Protein AF-A0A5J4PCU9-F1 (afdb_monomer_lite)

pLDDT: mean 91.85, std 7.76, range [56.06, 96.62]

Secondary structure (DSSP, 8-state):
--TTS-B--HHHHGGGGG--TTS--B---HHHHHHHHHH--

InterPro domains:
  IPR036291 NAD(P)-binding domain superfamily [SSF51735] (2-39)

Radius of gyration: 10.65 Å; chains: 1; bounding box: 23×15×28 Å

Sequence (41 aa):
MDADVPLVVPEVNAADAKNRPRGVIANPNCTTIQMVVAVRI

Organism: NCBI:txid433724

Foldseek 3Di:
DDPLAEADDCVPCVVCCVRRPPNHHHYDDPVVSVVVVVPPD

Structure (mmCIF, N/CA/C/O backbone):
data_AF-A0A5J4PCU9-F1
#
_entry.id   AF-A0A5J4PCU9-F1
#
loop_
_atom_site.group_PDB
_atom_site.id
_atom_site.type_symbol
_atom_site.label_atom_id
_atom_site.label_alt_id
_atom_site.label_comp_id
_atom_site.label_asym_id
_atom_site.label_entity_id
_atom_site.label_seq_id
_atom_site.pdbx_PDB_ins_code
_atom_site.Cartn_x
_atom_site.Cartn_y
_atom_site.Cartn_z
_atom_site.occupancy
_atom_site.B_iso_or_equiv
_atom_site.auth_seq_id
_atom_site.auth_comp_id
_atom_site.auth_asym_id
_atom_site.auth_atom_id
_atom_site.pdbx_PDB_model_num
ATOM 1 N N . MET A 1 1 ? 2.305 -8.508 11.123 1.00 69.31 1 MET A N 1
ATOM 2 C CA . MET A 1 1 ? 1.574 -7.469 10.370 1.00 69.31 1 MET A CA 1
ATOM 3 C C . MET A 1 1 ? 0.358 -7.116 11.189 1.00 69.31 1 MET A C 1
ATOM 5 O O . MET A 1 1 ? -0.291 -8.030 11.680 1.00 69.31 1 MET A O 1
ATOM 9 N N . ASP A 1 2 ? 0.139 -5.827 11.408 1.00 87.25 2 ASP A N 1
ATOM 10 C CA . ASP A 1 2 ? -0.979 -5.327 12.206 1.00 87.25 2 ASP A CA 1
ATOM 11 C C . ASP A 1 2 ? -2.182 -5.154 11.270 1.00 87.25 2 ASP A C 1
ATOM 13 O O . ASP A 1 2 ? -2.060 -4.464 10.259 1.00 87.25 2 ASP A O 1
ATOM 17 N N . ALA A 1 3 ? -3.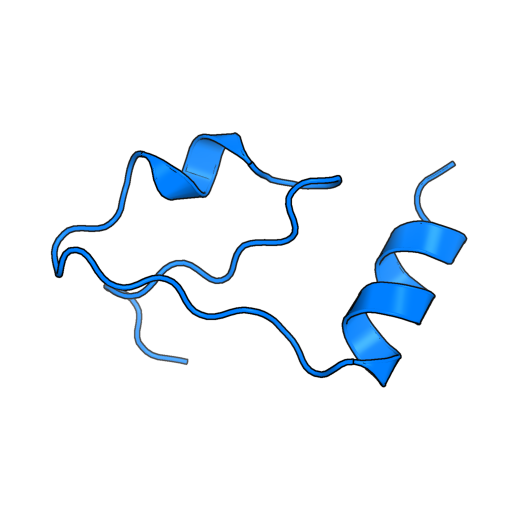302 -5.831 11.539 1.00 87.81 3 ALA A N 1
ATOM 18 C CA . ALA A 1 3 ? -4.410 -5.934 10.578 1.00 87.81 3 ALA A CA 1
ATOM 19 C C . ALA A 1 3 ? -5.084 -4.579 10.285 1.00 87.81 3 ALA A C 1
ATOM 21 O O . ALA A 1 3 ? -5.592 -4.366 9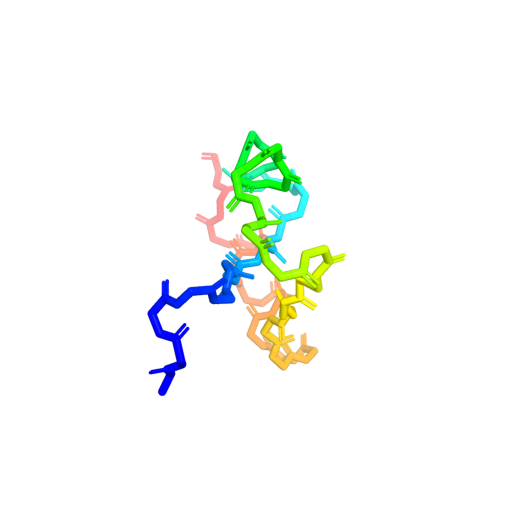.187 1.00 87.81 3 ALA A O 1
ATOM 22 N N . ASP A 1 4 ? -5.019 -3.650 11.242 1.00 93.12 4 ASP A N 1
ATOM 23 C CA . ASP A 1 4 ? -5.605 -2.307 11.143 1.00 93.12 4 ASP A CA 1
ATOM 24 C C . ASP A 1 4 ? -4.666 -1.271 10.497 1.00 93.12 4 ASP A C 1
ATOM 26 O O . ASP A 1 4 ? -5.014 -0.089 10.390 1.00 93.12 4 ASP A O 1
ATOM 30 N N . VAL A 1 5 ? -3.453 -1.679 10.108 1.00 96.62 5 VAL A N 1
ATOM 31 C CA . VAL A 1 5 ? -2.465 -0.820 9.445 1.00 96.62 5 VAL A CA 1
ATOM 32 C C . VAL A 1 5 ? -2.203 -1.375 8.045 1.00 96.62 5 VAL A C 1
ATOM 34 O O . VAL A 1 5 ? -1.451 -2.342 7.900 1.00 96.62 5 VAL A O 1
ATOM 37 N N . PRO A 1 6 ? -2.794 -0.779 6.994 1.00 96.25 6 PRO A N 1
ATOM 38 C CA . PRO A 1 6 ? -2.613 -1.278 5.641 1.00 96.25 6 PRO A CA 1
ATOM 39 C C . PRO A 1 6 ? -1.156 -1.119 5.201 1.00 96.25 6 PRO A C 1
ATOM 41 O O . PRO A 1 6 ? -0.517 -0.093 5.458 1.00 96.25 6 PRO A O 1
ATOM 44 N N . LEU A 1 7 ? -0.645 -2.135 4.505 1.00 95.38 7 LEU A N 1
ATOM 45 C CA . LEU A 1 7 ? 0.644 -2.075 3.829 1.00 95.38 7 LEU A CA 1
ATOM 46 C C . LEU A 1 7 ? 0.434 -1.566 2.398 1.00 95.38 7 LEU A C 1
ATOM 48 O O . LEU A 1 7 ? -0.211 -2.238 1.596 1.00 95.38 7 LEU A O 1
ATOM 52 N N . VAL A 1 8 ? 0.976 -0.395 2.073 1.00 95.62 8 VAL A N 1
ATOM 53 C CA . VAL A 1 8 ? 0.733 0.283 0.794 1.00 95.62 8 VAL A CA 1
ATOM 54 C C . VAL A 1 8 ? 2.028 0.438 0.003 1.00 95.62 8 VAL A C 1
ATOM 56 O O . VAL A 1 8 ? 3.043 0.915 0.513 1.00 95.62 8 VAL A O 1
ATOM 59 N N . VAL A 1 9 ? 1.953 0.082 -1.276 1.00 95.75 9 VAL A N 1
ATOM 60 C CA . VAL A 1 9 ? 2.886 0.471 -2.335 1.00 95.75 9 VAL A CA 1
ATOM 61 C C . VAL A 1 9 ? 2.064 1.256 -3.365 1.00 95.75 9 VAL A C 1
ATOM 63 O O . VAL A 1 9 ? 1.144 0.677 -3.951 1.00 95.75 9 VAL A O 1
ATOM 66 N N . PRO A 1 10 ? 2.313 2.564 -3.569 1.00 93.88 10 PRO A N 1
ATOM 67 C CA . PRO A 1 10 ? 1.469 3.416 -4.413 1.00 93.88 10 PRO A CA 1
ATOM 68 C C . PRO A 1 10 ? 1.233 2.870 -5.827 1.00 93.88 10 PRO A C 1
ATOM 70 O O . PRO A 1 10 ? 0.123 2.940 -6.347 1.00 93.88 10 PRO A O 1
ATOM 73 N N . GLU A 1 11 ? 2.251 2.253 -6.414 1.00 93.06 11 GLU A N 1
ATOM 74 C CA . GLU A 1 11 ? 2.240 1.662 -7.753 1.00 93.06 11 GLU A CA 1
ATOM 75 C C . GLU A 1 11 ? 1.386 0.384 -7.842 1.00 93.06 11 GLU A C 1
ATOM 77 O O . GLU A 1 11 ? 1.130 -0.120 -8.932 1.00 93.06 11 GLU A O 1
ATOM 82 N N . VAL A 1 12 ? 0.947 -0.162 -6.704 1.00 92.81 12 VAL A N 1
ATOM 83 C CA . VAL A 1 12 ? 0.314 -1.484 -6.605 1.00 92.81 12 VAL A CA 1
ATOM 84 C C . VAL A 1 12 ? -1.089 -1.410 -6.018 1.00 92.81 12 VAL A C 1
ATOM 86 O O . VAL A 1 12 ? -2.017 -2.005 -6.562 1.00 92.81 12 VAL A O 1
ATOM 89 N N . ASN A 1 13 ? -1.243 -0.728 -4.884 1.00 94.19 13 ASN A N 1
ATOM 90 C CA . AS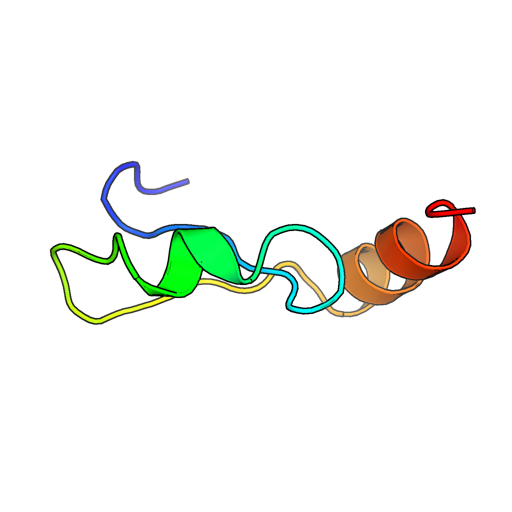N A 1 13 ? -2.467 -0.736 -4.088 1.00 94.19 13 ASN A CA 1
ATOM 91 C C . ASN A 1 13 ? -2.726 0.613 -3.399 1.00 94.19 13 ASN A C 1
ATOM 93 O O . ASN A 1 13 ? -3.169 0.664 -2.254 1.00 94.19 13 ASN A O 1
ATOM 97 N N . ALA A 1 14 ? -2.504 1.730 -4.101 1.00 95.50 14 ALA A N 1
ATOM 98 C CA . ALA A 1 14 ? -2.764 3.077 -3.574 1.00 95.50 14 ALA A CA 1
ATOM 99 C C . ALA A 1 14 ? -4.176 3.271 -2.983 1.00 95.50 14 ALA A C 1
ATOM 101 O O . ALA A 1 14 ? -4.362 4.107 -2.100 1.00 95.50 14 ALA A O 1
ATOM 102 N N . ALA A 1 15 ? -5.177 2.515 -3.445 1.00 96.62 15 ALA A N 1
ATOM 103 C CA . ALA A 1 15 ? -6.537 2.584 -2.913 1.00 96.62 15 ALA A CA 1
ATOM 104 C C . ALA A 1 15 ? -6.613 2.225 -1.417 1.00 96.62 15 ALA A C 1
ATOM 106 O O . ALA A 1 15 ? -7.405 2.829 -0.690 1.00 96.62 15 ALA A O 1
ATOM 107 N N . ASP A 1 16 ? -5.746 1.331 -0.940 1.00 95.50 16 ASP A N 1
ATOM 108 C CA . ASP A 1 16 ? -5.732 0.859 0.448 1.00 95.50 16 ASP A CA 1
ATOM 109 C C . ASP A 1 16 ? -5.334 1.977 1.422 1.00 95.50 16 ASP A C 1
ATOM 111 O O . ASP A 1 16 ? -5.751 1.976 2.578 1.00 95.50 16 ASP A O 1
ATOM 115 N N . ALA A 1 17 ? -4.640 3.016 0.940 1.00 96.00 17 ALA A N 1
ATOM 116 C CA . ALA A 1 17 ? -4.3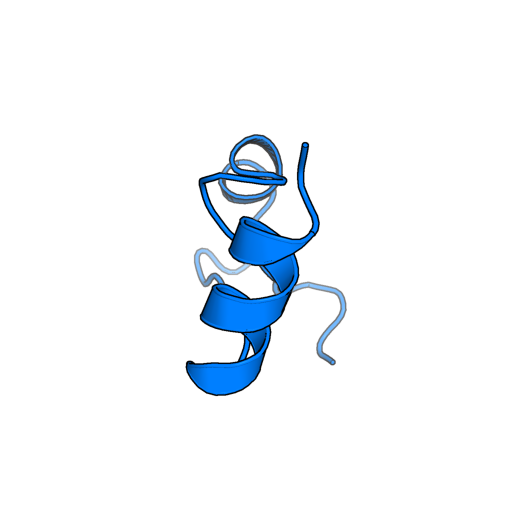33 4.217 1.719 1.00 96.00 17 ALA A CA 1
ATOM 117 C C . ALA A 1 17 ? -5.586 4.976 2.201 1.00 96.00 17 ALA A C 1
ATOM 119 O O . ALA A 1 17 ? -5.497 5.812 3.107 1.00 96.00 17 ALA A O 1
ATOM 120 N N . LYS A 1 18 ? -6.754 4.714 1.597 1.00 95.88 18 LYS A N 1
ATOM 121 C CA . LYS A 1 18 ? -8.043 5.271 2.029 1.00 95.88 18 LYS A CA 1
ATOM 122 C C . LYS A 1 18 ? -8.645 4.496 3.199 1.00 95.88 18 LYS A C 1
ATOM 124 O O . LYS A 1 18 ? -9.394 5.083 3.973 1.00 95.88 18 LYS A O 1
ATOM 129 N N . ASN A 1 19 ? -8.296 3.219 3.359 1.00 94.88 19 ASN A N 1
ATOM 130 C CA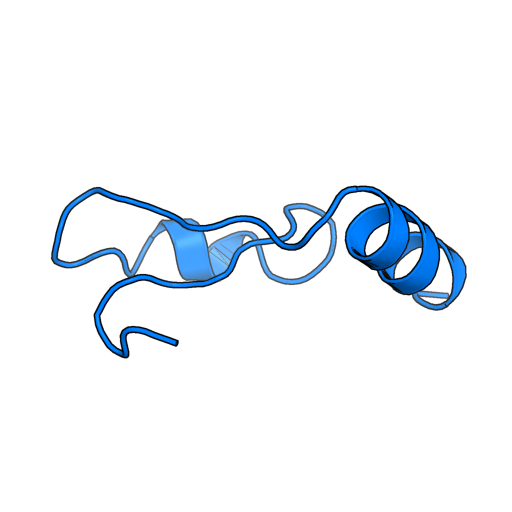 . ASN A 1 19 ? -8.777 2.371 4.443 1.00 94.88 19 ASN A CA 1
ATOM 131 C C . ASN A 1 19 ? -7.698 2.211 5.524 1.00 94.88 19 ASN A C 1
ATOM 133 O O . ASN A 1 19 ? -7.086 1.157 5.675 1.00 94.88 19 ASN A O 1
ATOM 137 N N . ARG A 1 20 ? -7.458 3.296 6.267 1.00 95.12 20 ARG A N 1
ATOM 138 C CA . ARG A 1 20 ? -6.484 3.363 7.368 1.00 95.12 20 ARG A CA 1
ATOM 139 C C . ARG A 1 20 ? -7.172 3.766 8.676 1.00 95.12 20 ARG A C 1
ATOM 141 O O . ARG A 1 20 ? -7.115 4.939 9.046 1.00 95.12 20 ARG A O 1
ATOM 148 N N . PRO A 1 21 ? -7.809 2.829 9.400 1.00 94.50 21 PRO A N 1
ATOM 149 C CA . PRO A 1 21 ? -8.566 3.127 10.623 1.00 94.50 21 PRO A CA 1
ATOM 150 C C . PRO A 1 21 ? -7.773 3.931 11.660 1.00 94.50 21 PRO A C 1
ATOM 152 O O . PRO A 1 21 ? -8.307 4.813 12.324 1.00 94.50 21 PRO A O 1
ATOM 155 N N . ARG A 1 22 ? -6.464 3.675 11.751 1.00 95.19 22 ARG A N 1
ATOM 156 C CA . ARG A 1 22 ? -5.547 4.347 12.684 1.00 95.19 22 ARG A CA 1
ATOM 157 C C . ARG A 1 22 ? -4.904 5.618 12.127 1.00 95.19 22 ARG A C 1
ATOM 159 O O . ARG A 1 22 ? -4.058 6.217 12.782 1.00 95.19 22 ARG A O 1
ATOM 166 N N . GLY A 1 23 ? -5.222 5.986 10.889 1.00 95.81 23 GLY A N 1
ATOM 167 C CA . GLY A 1 23 ? -4.576 7.078 10.167 1.00 95.81 23 GLY A CA 1
ATOM 168 C C . GLY A 1 23 ? -3.126 6.806 9.747 1.00 95.81 23 GLY A C 1
ATOM 169 O O . GLY A 1 23 ? -2.550 7.660 9.079 1.00 95.81 23 GLY A O 1
ATOM 170 N N . VAL A 1 24 ? -2.567 5.637 10.077 1.00 96.56 24 VAL A N 1
ATOM 171 C CA . VAL A 1 24 ? -1.193 5.209 9.767 1.00 96.56 24 VAL A CA 1
ATOM 172 C C . VAL A 1 24 ? -1.199 4.220 8.603 1.00 96.56 24 VAL A C 1
ATOM 174 O O . VAL A 1 24 ? -2.126 3.426 8.464 1.00 96.56 24 VAL A O 1
ATOM 177 N N . ILE A 1 25 ? -0.148 4.264 7.787 1.00 96.19 25 ILE A N 1
ATOM 178 C CA . ILE A 1 25 ? 0.120 3.323 6.699 1.00 96.19 25 ILE A CA 1
ATOM 179 C C . ILE A 1 25 ? 1.508 2.727 6.927 1.00 96.19 25 ILE A C 1
ATOM 181 O O . ILE A 1 25 ? 2.434 3.445 7.306 1.00 96.19 25 ILE A O 1
ATOM 185 N N . ALA A 1 26 ? 1.654 1.432 6.672 1.00 96.06 26 ALA A N 1
ATOM 186 C CA . ALA A 1 26 ? 2.954 0.789 6.572 1.00 96.06 26 ALA A CA 1
ATOM 187 C C . ALA A 1 26 ? 3.383 0.724 5.102 1.00 96.06 26 ALA A C 1
ATOM 189 O O . ALA A 1 26 ? 2.556 0.527 4.216 1.00 96.06 26 ALA A O 1
ATOM 190 N N . ASN A 1 27 ? 4.678 0.830 4.831 1.00 95.19 27 ASN A N 1
ATOM 191 C CA . ASN A 1 27 ? 5.241 0.476 3.532 1.00 95.19 27 ASN A CA 1
ATOM 192 C C . ASN A 1 27 ? 6.145 -0.756 3.691 1.00 95.19 27 ASN A C 1
ATOM 194 O O . ASN A 1 27 ? 6.712 -0.967 4.768 1.00 95.19 27 ASN A O 1
ATOM 198 N N . PRO A 1 28 ? 6.299 -1.588 2.648 1.00 93.44 28 PRO A N 1
ATOM 199 C CA . PRO A 1 28 ? 7.252 -2.685 2.699 1.00 93.44 28 PRO A CA 1
ATOM 200 C C . PRO A 1 28 ? 8.694 -2.167 2.721 1.00 93.44 28 PRO A C 1
ATOM 202 O O . PRO A 1 28 ? 8.966 -1.003 2.426 1.00 93.44 28 PRO A O 1
ATOM 205 N N . ASN A 1 29 ? 9.638 -3.051 3.049 1.00 95.44 29 ASN A N 1
ATOM 206 C CA . ASN A 1 29 ? 11.064 -2.735 2.988 1.00 95.44 29 ASN A CA 1
ATOM 207 C C . ASN A 1 29 ? 11.464 -2.228 1.586 1.00 95.44 29 ASN A C 1
ATOM 209 O O . ASN A 1 29 ? 10.874 -2.633 0.583 1.00 95.44 29 ASN A O 1
ATOM 213 N N . CYS A 1 30 ? 12.492 -1.379 1.508 1.00 91.31 30 CYS A N 1
ATOM 214 C CA . CYS A 1 30 ? 12.987 -0.824 0.249 1.00 91.31 30 CYS A CA 1
ATOM 215 C C . CYS A 1 30 ? 13.324 -1.894 -0.805 1.00 91.31 30 CYS A C 1
ATOM 217 O O . CYS A 1 30 ? 12.954 -1.723 -1.964 1.00 91.31 30 CYS A O 1
ATOM 219 N N . THR A 1 31 ? 13.934 -3.023 -0.433 1.00 94.12 31 THR A N 1
ATOM 220 C CA . THR A 1 31 ? 14.242 -4.110 -1.384 1.00 94.12 31 THR A CA 1
ATOM 221 C C . THR A 1 31 ? 12.980 -4.783 -1.914 1.00 94.12 31 THR A C 1
ATOM 223 O O . THR A 1 31 ? 12.897 -5.130 -3.089 1.00 94.12 31 THR A O 1
ATOM 226 N N . THR A 1 32 ? 11.960 -4.911 -1.066 1.00 92.62 32 THR A N 1
ATOM 227 C CA . THR A 1 32 ? 10.662 -5.472 -1.441 1.00 92.62 32 THR A CA 1
ATOM 228 C C . THR A 1 32 ? 9.888 -4.524 -2.351 1.00 92.62 32 THR A C 1
ATOM 230 O O . THR A 1 32 ? 9.328 -4.985 -3.337 1.00 92.62 32 THR A O 1
ATOM 233 N N . ILE A 1 33 ? 9.892 -3.213 -2.080 1.00 92.62 33 ILE A N 1
ATOM 234 C CA . ILE A 1 33 ? 9.274 -2.213 -2.969 1.00 92.62 33 ILE A CA 1
ATOM 235 C C . ILE A 1 33 ? 9.882 -2.317 -4.370 1.00 92.62 33 ILE A C 1
ATOM 237 O O . ILE A 1 33 ? 9.148 -2.448 -5.345 1.00 92.62 33 ILE A O 1
ATOM 241 N N . GLN A 1 34 ? 11.215 -2.325 -4.464 1.00 90.12 34 GLN A N 1
ATOM 242 C CA . GLN A 1 34 ? 11.918 -2.413 -5.746 1.00 90.12 34 GLN A CA 1
ATOM 243 C C . GLN A 1 34 ? 11.587 -3.710 -6.494 1.00 90.12 34 GLN A C 1
ATOM 245 O O . GLN A 1 34 ? 11.301 -3.673 -7.687 1.00 90.12 34 GLN A O 1
ATOM 250 N N . MET A 1 35 ? 11.554 -4.847 -5.793 1.00 94.25 35 MET A N 1
ATOM 251 C CA . MET A 1 35 ? 11.178 -6.127 -6.394 1.00 94.25 35 MET A CA 1
ATOM 252 C C . MET A 1 35 ? 9.728 -6.127 -6.888 1.00 94.25 35 MET A C 1
ATOM 254 O O . MET A 1 35 ? 9.476 -6.534 -8.017 1.00 94.25 35 ME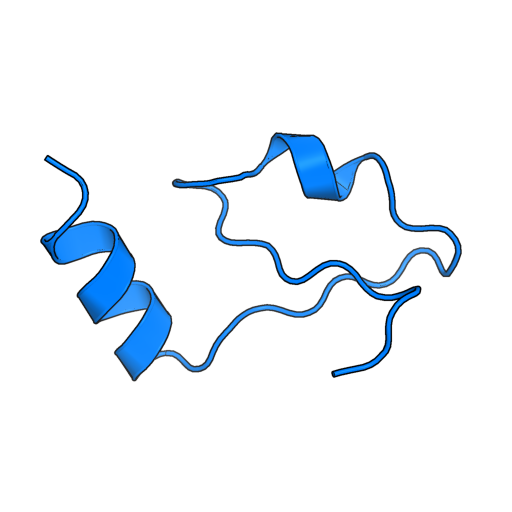T A O 1
ATOM 258 N N . VAL A 1 36 ? 8.778 -5.671 -6.065 1.00 91.44 36 VAL A N 1
ATOM 259 C CA . VAL A 1 36 ? 7.349 -5.678 -6.405 1.00 91.44 36 VAL A CA 1
ATOM 260 C C . VAL A 1 36 ? 7.063 -4.771 -7.600 1.00 91.44 36 VAL A C 1
ATOM 262 O O . VAL A 1 36 ? 6.306 -5.172 -8.477 1.00 91.44 36 VAL A O 1
ATOM 265 N N . VAL A 1 37 ? 7.685 -3.591 -7.672 1.00 89.19 37 VAL A N 1
ATOM 266 C CA . VAL A 1 37 ? 7.564 -2.701 -8.837 1.00 89.19 37 VAL A CA 1
ATOM 267 C C . VAL A 1 37 ? 8.186 -3.342 -10.081 1.00 89.19 37 VAL A C 1
ATOM 269 O O . VAL A 1 37 ? 7.583 -3.299 -11.144 1.00 89.19 37 VAL A O 1
ATOM 272 N N . ALA A 1 38 ? 9.343 -3.999 -9.958 1.00 90.12 38 ALA A N 1
ATOM 273 C CA . ALA A 1 38 ? 10.014 -4.634 -11.094 1.00 90.12 38 ALA A CA 1
ATOM 274 C C . ALA A 1 38 ? 9.237 -5.819 -11.702 1.00 90.12 38 ALA A C 1
ATOM 276 O O . ALA A 1 38 ? 9.356 -6.069 -12.899 1.00 90.12 38 ALA A O 1
ATOM 277 N N . VAL A 1 39 ? 8.460 -6.559 -10.900 1.00 90.12 39 VAL A N 1
ATOM 278 C CA . VAL A 1 39 ? 7.659 -7.710 -11.373 1.00 90.12 39 VAL A CA 1
ATOM 279 C C . VAL A 1 39 ? 6.215 -7.350 -11.735 1.00 90.12 39 VAL A C 1
ATOM 281 O O . VAL A 1 39 ? 5.479 -8.196 -12.241 1.00 90.12 39 VAL A O 1
ATOM 284 N N . ARG A 1 40 ? 5.791 -6.110 -11.471 1.00 74.75 40 ARG A N 1
ATOM 285 C CA . ARG A 1 40 ? 4.507 -5.556 -11.911 1.00 74.75 40 ARG A CA 1
ATOM 286 C C . ARG A 1 40 ? 4.660 -5.058 -13.355 1.00 74.75 40 ARG A C 1
ATOM 288 O O . ARG A 1 40 ? 4.951 -3.888 -13.573 1.00 74.75 40 ARG A O 1
ATOM 295 N N . ILE A 1 41 ? 4.503 -5.980 -14.309 1.00 56.06 41 ILE A N 1
ATOM 296 C CA . ILE A 1 41 ? 4.356 -5.708 -15.754 1.00 56.06 41 ILE A CA 1
ATOM 297 C C . ILE A 1 41 ? 2.894 -5.426 -16.097 1.00 56.06 41 ILE A C 1
ATOM 299 O O . ILE A 1 41 ? 2.023 -6.094 -15.490 1.00 56.06 41 ILE A O 1
#